Protein AF-A0A7S4MF85-F1 (afdb_monomer_lite)

Sequence (137 aa):
EDVMWQSEITSESRCLGIHCTALPKLNLQFLSFYDYLSRNFELYQLEITHEIRNDIEDVVKRLTPRLSDDRSRTLFLGWARMSSPIDKFQMNQVLKPNLGESVPSLVTASIAIRMASMKPEIKKEWEQIKENDIMFL

Structure (mmCIF, N/CA/C/O backbone):
data_AF-A0A7S4MF85-F1
#
_entry.id   AF-A0A7S4MF85-F1
#
loop_
_atom_site.group_PDB
_atom_site.id
_atom_site.type_symbol
_atom_site.label_atom_id
_atom_site.label_alt_id
_atom_site.label_comp_id
_atom_site.label_asym_id
_atom_site.label_entity_id
_atom_site.label_seq_id
_atom_site.pdbx_PDB_ins_code
_atom_site.Cartn_x
_atom_site.Cartn_y
_atom_site.Cartn_z
_atom_site.occupancy
_atom_site.B_iso_or_equiv
_atom_site.auth_seq_id
_atom_site.auth_comp_id
_atom_site.auth_asym_id
_atom_site.auth_atom_id
_atom_site.pdbx_PDB_model_num
ATOM 1 N N . GLU A 1 1 ? 1.616 -9.981 -2.318 1.00 64.25 1 GLU A N 1
ATOM 2 C CA . GLU A 1 1 ? 2.185 -10.507 -1.061 1.00 64.25 1 GLU A CA 1
ATOM 3 C C . GLU A 1 1 ? 3.557 -11.130 -1.300 1.00 64.25 1 GLU A C 1
ATOM 5 O O . GLU A 1 1 ? 4.509 -10.695 -0.672 1.00 64.25 1 GLU A O 1
ATOM 10 N N . ASP A 1 2 ? 3.684 -12.043 -2.265 1.00 73.81 2 ASP A N 1
ATOM 11 C CA . ASP A 1 2 ? 4.913 -12.810 -2.537 1.00 73.81 2 ASP A CA 1
ATOM 12 C C . ASP A 1 2 ? 6.208 -11.986 -2.588 1.00 73.81 2 ASP A C 1
ATOM 14 O O . ASP A 1 2 ? 7.194 -12.373 -1.977 1.00 73.81 2 ASP A O 1
ATOM 18 N N . VAL A 1 3 ? 6.205 -10.821 -3.243 1.00 72.50 3 VAL A N 1
ATOM 19 C CA . VAL A 1 3 ? 7.395 -9.949 -3.328 1.00 72.50 3 VAL A CA 1
ATOM 20 C C . VAL A 1 3 ? 7.756 -9.320 -1.975 1.00 72.50 3 VAL A C 1
ATOM 22 O O . VAL A 1 3 ? 8.931 -9.207 -1.646 1.00 72.50 3 VAL A O 1
ATOM 25 N N . MET A 1 4 ? 6.763 -8.951 -1.157 1.00 74.06 4 MET A N 1
ATOM 26 C CA . MET A 1 4 ? 6.995 -8.320 0.153 1.00 74.06 4 MET A CA 1
ATOM 27 C C . MET A 1 4 ? 7.620 -9.283 1.166 1.00 74.06 4 MET A C 1
ATOM 29 O O . MET A 1 4 ? 8.376 -8.850 2.034 1.00 74.06 4 MET A O 1
ATOM 33 N N . TRP A 1 5 ? 7.303 -10.579 1.081 1.00 75.50 5 TRP A N 1
ATOM 34 C CA . TRP A 1 5 ? 7.693 -11.575 2.089 1.00 75.50 5 TRP A CA 1
ATOM 35 C C . TRP A 1 5 ? 8.846 -12.490 1.667 1.00 75.50 5 TRP A C 1
ATOM 37 O O . TRP A 1 5 ? 9.209 -13.402 2.410 1.00 75.50 5 TRP A O 1
ATOM 47 N N . GLN A 1 6 ? 9.476 -12.230 0.520 1.00 72.31 6 GLN A N 1
ATOM 48 C CA . GLN A 1 6 ? 10.653 -12.973 0.074 1.00 72.31 6 GLN A CA 1
ATOM 49 C C . GLN A 1 6 ? 11.849 -12.754 1.015 1.00 72.31 6 GLN A C 1
ATOM 51 O O . GLN A 1 6 ? 12.391 -11.655 1.152 1.00 72.31 6 GLN A O 1
ATOM 56 N N . SER A 1 7 ? 12.297 -13.836 1.654 1.00 60.25 7 SER A N 1
ATOM 57 C CA . SER A 1 7 ? 13.391 -13.847 2.636 1.00 60.25 7 SER A CA 1
ATOM 58 C C . SER A 1 7 ? 14.750 -13.426 2.072 1.00 60.25 7 SER A C 1
ATOM 60 O O . SER A 1 7 ? 15.592 -12.942 2.819 1.00 60.25 7 SER A O 1
ATOM 62 N N . GLU A 1 8 ? 14.970 -13.605 0.769 1.00 60.44 8 GLU A N 1
ATOM 63 C CA . GLU A 1 8 ? 16.247 -13.315 0.096 1.00 60.44 8 GLU A CA 1
ATOM 64 C C . GLU A 1 8 ? 16.533 -11.813 -0.013 1.00 60.44 8 GLU A C 1
ATOM 66 O O . GLU A 1 8 ? 17.691 -11.398 -0.030 1.00 60.44 8 GLU A O 1
ATOM 71 N N . ILE A 1 9 ? 15.473 -11.003 -0.057 1.00 60.19 9 ILE A N 1
ATOM 72 C CA . ILE A 1 9 ? 15.545 -9.544 -0.168 1.00 60.19 9 ILE A CA 1
ATOM 73 C C . ILE A 1 9 ? 15.321 -8.881 1.201 1.00 60.19 9 ILE A C 1
ATOM 75 O O . ILE A 1 9 ? 15.809 -7.783 1.459 1.00 60.19 9 ILE A O 1
ATOM 79 N N . THR A 1 10 ? 14.630 -9.578 2.110 1.00 56.56 10 THR A N 1
ATOM 80 C CA . THR A 1 10 ? 14.180 -9.048 3.407 1.00 56.56 10 THR A CA 1
ATOM 81 C C . THR A 1 10 ? 15.092 -9.427 4.579 1.00 56.56 10 THR A C 1
ATOM 83 O O . THR A 1 10 ? 14.628 -9.517 5.712 1.00 56.56 10 THR A O 1
ATOM 86 N N . SER A 1 11 ? 16.377 -9.716 4.364 1.00 55.50 11 SER A N 1
ATOM 87 C CA . SER A 1 11 ? 17.277 -10.035 5.479 1.00 55.50 11 SER A CA 1
ATOM 88 C C . SER A 1 11 ? 17.441 -8.825 6.421 1.00 55.50 11 SER A C 1
ATOM 90 O O . SER A 1 11 ? 18.323 -7.995 6.224 1.00 55.50 11 SER A O 1
ATOM 92 N N . GLU A 1 12 ? 16.592 -8.742 7.456 1.00 55.28 12 GLU A N 1
ATOM 93 C CA . GLU A 1 12 ? 16.584 -7.726 8.532 1.00 55.28 12 GLU A CA 1
ATOM 94 C C . GLU A 1 12 ? 17.894 -7.702 9.329 1.00 55.28 12 GLU A C 1
ATOM 96 O O . GLU A 1 12 ? 18.294 -6.710 9.941 1.00 55.28 12 GLU A O 1
ATOM 101 N N . SER A 1 13 ? 18.595 -8.826 9.341 1.00 48.44 13 SER A N 1
ATOM 102 C CA . SER A 1 13 ? 19.870 -8.981 10.008 1.00 48.44 13 SER A CA 1
ATOM 103 C C . SER A 1 13 ? 20.972 -8.439 9.116 1.00 48.44 13 SER A C 1
ATOM 105 O O . SER A 1 13 ? 21.292 -9.086 8.120 1.00 48.44 13 SER A O 1
ATOM 107 N N . ARG A 1 14 ? 21.553 -7.289 9.511 1.00 52.31 14 ARG A N 1
ATOM 108 C CA . ARG A 1 14 ? 22.882 -6.778 9.112 1.00 52.31 14 ARG A CA 1
ATOM 109 C C . ARG A 1 14 ? 23.619 -7.812 8.269 1.00 52.31 14 ARG A C 1
ATOM 111 O O . ARG A 1 14 ? 24.245 -8.711 8.834 1.00 52.31 14 ARG A O 1
ATOM 118 N N . CYS A 1 15 ? 23.489 -7.726 6.944 1.00 54.81 15 CYS A N 1
ATOM 119 C CA . CYS A 1 15 ? 24.189 -8.633 6.050 1.00 54.81 15 CYS A CA 1
ATOM 120 C C . CYS A 1 15 ? 25.669 -8.557 6.422 1.00 54.81 15 CYS A C 1
ATOM 122 O O . CYS A 1 15 ? 26.324 -7.551 6.163 1.00 54.81 15 CYS A O 1
ATOM 124 N N . LEU A 1 16 ? 26.206 -9.613 7.035 1.00 59.97 16 LEU A N 1
ATOM 125 C CA . LEU A 1 16 ? 27.604 -9.689 7.474 1.00 59.97 16 LEU A CA 1
ATOM 126 C C . LEU A 1 16 ? 28.591 -9.676 6.284 1.00 59.97 16 LEU A C 1
ATOM 128 O O . LEU A 1 16 ? 29.781 -9.897 6.465 1.00 59.97 16 LEU A O 1
ATOM 132 N N . GLY A 1 17 ? 28.100 -9.461 5.056 1.00 62.88 17 GLY A N 1
ATOM 133 C CA . GLY A 1 17 ? 28.858 -9.525 3.807 1.00 62.88 17 GLY A CA 1
ATOM 134 C C . GLY A 1 17 ? 29.239 -10.947 3.385 1.00 62.88 17 GLY A C 1
ATOM 135 O O . GLY A 1 17 ? 29.930 -11.111 2.387 1.00 62.88 17 GLY A O 1
ATOM 136 N N . ILE A 1 18 ? 28.803 -11.969 4.132 1.00 65.94 18 ILE A N 1
ATOM 137 C CA . ILE A 1 18 ? 29.226 -13.370 3.958 1.00 65.94 18 ILE A CA 1
ATOM 138 C C . ILE A 1 18 ? 28.433 -14.073 2.840 1.00 65.94 18 ILE A C 1
ATOM 140 O O . ILE A 1 18 ? 28.919 -15.029 2.240 1.00 65.94 18 ILE A O 1
ATOM 144 N N . HIS A 1 19 ? 27.231 -13.585 2.519 1.00 64.44 19 HIS A N 1
ATOM 145 C CA . HIS A 1 19 ? 26.348 -14.177 1.514 1.00 64.44 19 HIS A CA 1
ATOM 146 C C . HIS A 1 19 ? 26.020 -13.172 0.407 1.00 64.44 19 HIS A C 1
ATOM 148 O O . HIS A 1 19 ? 25.850 -11.980 0.668 1.00 64.44 19 HIS A O 1
ATOM 154 N N . CYS A 1 20 ? 25.956 -13.653 -0.837 1.00 69.12 20 CYS A N 1
ATOM 155 C CA . CYS A 1 20 ? 25.540 -12.840 -1.974 1.00 69.12 20 CYS A CA 1
ATOM 156 C C . CYS A 1 20 ? 24.033 -12.588 -1.910 1.00 69.12 20 CYS A C 1
ATOM 158 O O . CYS A 1 20 ? 23.257 -13.523 -1.737 1.00 69.12 20 CYS A O 1
ATOM 160 N N . THR A 1 21 ? 23.637 -11.332 -2.083 1.00 71.00 21 THR A N 1
ATOM 161 C CA . THR A 1 21 ? 22.240 -10.925 -2.222 1.00 71.00 21 THR A CA 1
ATOM 162 C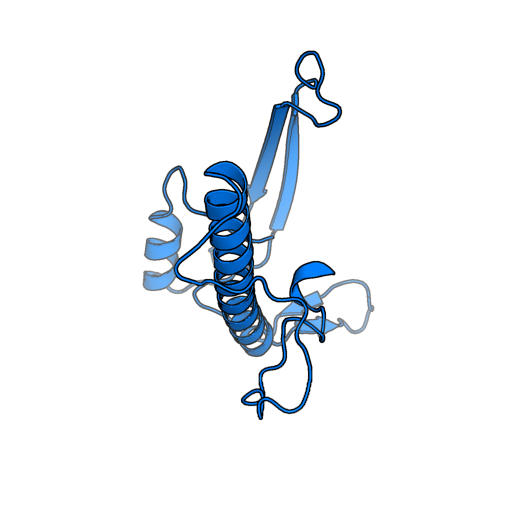 C . THR A 1 21 ? 21.909 -10.727 -3.698 1.00 71.00 21 THR A C 1
ATOM 164 O O . THR A 1 21 ? 22.770 -10.323 -4.485 1.00 71.00 21 THR A O 1
ATOM 167 N N . ALA A 1 22 ? 20.656 -10.979 -4.077 1.00 75.75 22 ALA A N 1
ATOM 168 C CA . ALA A 1 22 ? 20.139 -10.724 -5.424 1.00 75.75 22 ALA A CA 1
ATOM 169 C C . ALA A 1 22 ? 19.871 -9.223 -5.676 1.00 75.75 22 ALA A C 1
ATOM 171 O O . ALA A 1 22 ? 18.954 -8.866 -6.402 1.00 75.75 22 ALA A O 1
ATOM 172 N N . LEU A 1 23 ? 20.655 -8.336 -5.052 1.00 81.50 23 LEU A N 1
ATOM 173 C CA . LEU A 1 23 ? 20.485 -6.890 -5.151 1.00 81.50 23 LEU A CA 1
ATOM 174 C C . LEU A 1 23 ? 21.390 -6.309 -6.245 1.00 81.50 23 LEU A C 1
ATOM 176 O O . LEU A 1 23 ? 22.595 -6.608 -6.274 1.00 81.50 23 LEU A O 1
ATOM 180 N N . PRO A 1 24 ? 20.859 -5.426 -7.106 1.00 83.75 24 PRO A N 1
ATOM 181 C CA . PRO A 1 24 ? 21.676 -4.672 -8.040 1.00 83.75 24 PRO A CA 1
ATOM 182 C C . PRO A 1 24 ? 22.750 -3.856 -7.320 1.00 83.75 24 PRO A C 1
ATOM 184 O O . PRO A 1 24 ? 22.501 -3.205 -6.308 1.00 83.75 24 PRO A O 1
ATOM 187 N N . LYS A 1 25 ? 23.969 -3.856 -7.865 1.00 84.62 25 LYS A N 1
ATOM 188 C CA . LYS A 1 25 ? 25.082 -3.067 -7.322 1.00 84.62 25 LYS A CA 1
ATOM 189 C C . LYS A 1 25 ? 25.211 -1.752 -8.077 1.00 84.62 25 LYS A C 1
ATOM 191 O O . LYS A 1 25 ? 25.313 -1.749 -9.310 1.00 84.62 25 LYS A O 1
ATOM 196 N N . LEU A 1 26 ? 25.261 -0.656 -7.326 1.00 86.94 26 LEU A N 1
ATOM 197 C CA . LEU A 1 26 ? 25.589 0.667 -7.844 1.00 86.94 26 LEU A CA 1
ATOM 198 C C . LEU A 1 26 ? 27.108 0.863 -7.802 1.00 86.94 26 LEU A C 1
ATOM 200 O O . LEU A 1 26 ? 27.744 0.673 -6.767 1.00 86.94 26 LEU A O 1
ATOM 204 N N . ASN A 1 27 ? 27.691 1.213 -8.945 1.00 84.75 27 ASN A N 1
ATOM 205 C CA . ASN A 1 27 ? 29.108 1.541 -9.090 1.00 84.75 27 ASN A CA 1
ATOM 206 C C . ASN A 1 27 ? 29.236 2.789 -9.981 1.00 84.75 27 ASN A C 1
ATOM 208 O O . ASN A 1 27 ? 28.236 3.337 -10.431 1.00 84.75 27 ASN A O 1
ATOM 212 N N . LEU A 1 28 ? 30.455 3.245 -10.259 1.00 88.56 28 LEU A N 1
ATOM 213 C CA . LEU A 1 28 ? 30.707 4.413 -11.107 1.00 88.56 28 LEU A CA 1
ATOM 214 C C . LEU A 1 28 ? 30.404 4.168 -12.595 1.00 88.56 28 LEU A C 1
ATOM 216 O O . LEU A 1 28 ? 30.264 5.123 -13.353 1.00 88.56 28 LEU A O 1
ATOM 220 N N . GLN A 1 29 ? 30.335 2.905 -13.026 1.00 91.31 29 GLN A N 1
ATOM 221 C CA . GLN A 1 29 ? 30.158 2.521 -14.428 1.00 91.31 29 GLN A CA 1
ATOM 222 C C . GLN A 1 29 ? 28.898 1.669 -14.612 1.00 91.31 29 GLN A C 1
ATOM 224 O O . GLN A 1 29 ? 28.654 0.736 -13.845 1.00 91.31 29 GLN A O 1
ATOM 229 N N . PHE A 1 30 ? 28.145 1.973 -15.669 1.00 92.50 30 PHE A N 1
ATOM 230 C CA . PHE A 1 30 ? 26.927 1.274 -16.093 1.00 92.50 30 PHE A CA 1
ATOM 231 C C . PHE A 1 30 ? 27.025 0.938 -17.585 1.00 92.50 30 PHE A C 1
ATOM 233 O O . PHE A 1 30 ? 27.700 1.654 -18.327 1.00 92.50 30 PHE A O 1
ATOM 240 N N . LEU A 1 31 ? 26.365 -0.136 -18.035 1.00 92.19 31 LEU A N 1
ATOM 241 C CA . LEU A 1 31 ? 26.458 -0.580 -19.436 1.00 92.19 31 LEU A CA 1
ATOM 242 C C . LEU A 1 31 ? 25.738 0.378 -20.398 1.00 92.19 31 LEU A C 1
ATOM 244 O O . LEU A 1 31 ? 26.149 0.549 -21.542 1.00 92.19 31 LEU A O 1
ATOM 248 N N . SER A 1 32 ? 24.638 0.979 -19.947 1.00 94.00 32 SER A N 1
ATOM 249 C CA . SER A 1 32 ? 23.855 1.965 -20.691 1.00 94.00 32 SER A CA 1
ATOM 250 C C . SER A 1 32 ? 23.044 2.834 -19.727 1.00 94.00 32 SER A C 1
ATOM 252 O O . SER A 1 32 ? 22.926 2.521 -18.541 1.00 94.00 32 SER A O 1
ATOM 254 N N . PHE A 1 33 ? 22.428 3.901 -20.240 1.00 94.00 33 PHE A N 1
ATOM 255 C CA . PHE A 1 33 ? 21.483 4.709 -19.461 1.00 94.00 33 PHE A CA 1
ATOM 256 C C . PHE A 1 33 ? 20.290 3.882 -18.946 1.00 94.00 33 PHE A C 1
ATOM 258 O O . PHE A 1 33 ? 19.827 4.089 -17.828 1.00 94.00 33 PHE A O 1
ATOM 265 N N . TYR A 1 34 ? 19.835 2.901 -19.730 1.00 95.00 34 TYR A N 1
ATOM 266 C CA . TYR A 1 34 ? 18.762 1.994 -19.325 1.00 95.00 34 TYR A CA 1
ATOM 267 C C . TYR A 1 34 ? 19.175 1.103 -18.146 1.00 95.00 34 TYR A C 1
ATOM 269 O O . TYR A 1 34 ? 18.425 0.979 -17.185 1.00 95.00 34 TYR A O 1
ATOM 277 N N . ASP A 1 35 ? 20.388 0.541 -18.184 1.00 93.62 35 ASP A N 1
ATOM 278 C CA . ASP A 1 35 ? 20.939 -0.268 -17.084 1.00 93.62 35 ASP A CA 1
ATOM 279 C C . ASP A 1 35 ? 21.047 0.557 -15.793 1.00 93.62 35 ASP A C 1
ATOM 281 O O . ASP A 1 35 ? 20.653 0.097 -14.725 1.00 93.62 35 ASP A O 1
ATOM 285 N N . TYR A 1 36 ? 21.482 1.817 -15.894 1.00 93.38 36 TYR A N 1
ATOM 286 C CA . TYR A 1 36 ? 21.476 2.733 -14.755 1.00 93.38 36 TYR A CA 1
ATOM 287 C C . TYR A 1 36 ? 20.069 2.918 -14.169 1.00 93.38 36 TYR A C 1
ATOM 289 O O . TYR A 1 36 ? 19.869 2.700 -12.973 1.00 93.38 36 TYR A O 1
ATOM 297 N N . LEU A 1 37 ? 19.086 3.294 -14.993 1.00 94.38 37 LEU A N 1
ATOM 298 C CA . LEU A 1 37 ? 17.725 3.545 -14.514 1.00 94.38 37 LEU A CA 1
ATOM 299 C C . LEU A 1 37 ? 17.065 2.291 -13.945 1.00 94.38 37 LEU A C 1
ATOM 301 O O . LEU A 1 37 ? 16.453 2.371 -12.885 1.00 94.38 37 LEU A O 1
ATOM 305 N N . SER A 1 38 ? 17.221 1.141 -14.603 1.00 93.12 38 SER A N 1
ATOM 306 C CA . SER A 1 38 ? 16.620 -0.116 -14.155 1.00 93.12 38 SER A CA 1
ATOM 307 C C . SER A 1 38 ? 17.129 -0.520 -12.773 1.00 93.12 38 SER A C 1
ATOM 309 O O . SER A 1 38 ? 16.327 -0.872 -11.914 1.00 93.12 38 SER A O 1
ATOM 311 N N . ARG A 1 39 ? 18.442 -0.413 -12.520 1.00 92.06 39 ARG A N 1
ATOM 312 C CA . ARG A 1 39 ? 19.016 -0.755 -11.207 1.00 92.06 39 ARG A CA 1
ATOM 313 C C . ARG A 1 39 ? 18.571 0.197 -10.104 1.00 92.06 39 ARG A C 1
ATOM 315 O O . ARG A 1 39 ? 18.277 -0.253 -9.003 1.00 92.06 39 ARG A O 1
ATOM 322 N N . ASN A 1 40 ? 18.537 1.503 -10.381 1.00 92.25 40 ASN A N 1
ATOM 323 C CA . ASN A 1 40 ? 18.063 2.483 -9.399 1.00 92.25 40 ASN A CA 1
ATOM 324 C C . ASN A 1 40 ? 16.576 2.287 -9.100 1.00 92.25 40 ASN A C 1
ATOM 326 O O . ASN A 1 40 ? 16.171 2.354 -7.946 1.00 92.25 40 ASN A O 1
ATOM 330 N N . PHE A 1 41 ? 15.776 2.010 -10.129 1.00 93.31 41 PHE A N 1
ATOM 331 C CA . PHE A 1 41 ? 14.355 1.739 -9.980 1.00 93.31 41 PHE A CA 1
ATOM 332 C C . PHE A 1 41 ? 14.098 0.486 -9.142 1.00 93.31 41 PHE A C 1
ATOM 334 O O . PHE A 1 41 ? 13.293 0.534 -8.220 1.00 93.31 41 PHE A O 1
ATOM 341 N N . GLU A 1 42 ? 14.807 -0.608 -9.418 1.00 90.00 42 GLU A N 1
ATOM 342 C CA . GLU A 1 42 ? 14.682 -1.850 -8.655 1.00 90.00 42 GLU A CA 1
ATOM 343 C C . GLU A 1 42 ? 15.077 -1.652 -7.187 1.00 90.00 42 GLU A C 1
ATOM 345 O O . GLU A 1 42 ? 14.314 -2.009 -6.296 1.00 90.00 42 GLU A O 1
ATOM 350 N N . LEU A 1 43 ? 16.213 -1.002 -6.914 1.00 89.44 43 LEU A N 1
ATOM 351 C CA . LEU A 1 43 ? 16.625 -0.713 -5.537 1.00 89.44 43 LEU A CA 1
ATOM 352 C C . LEU A 1 43 ? 15.613 0.169 -4.798 1.00 89.44 43 LEU A C 1
ATOM 354 O O . LEU A 1 43 ? 15.285 -0.121 -3.650 1.00 89.44 43 LEU A O 1
ATOM 358 N N . TYR A 1 44 ? 15.083 1.198 -5.462 1.00 91.44 44 TYR A N 1
ATOM 359 C CA . TYR A 1 44 ? 14.074 2.078 -4.878 1.00 91.44 44 TYR A CA 1
ATOM 360 C C . TYR A 1 44 ? 12.760 1.340 -4.599 1.00 91.44 44 TYR A C 1
ATOM 362 O O . TYR A 1 44 ? 12.155 1.517 -3.544 1.00 91.44 44 TYR A O 1
ATOM 370 N N . GLN A 1 45 ? 12.335 0.453 -5.506 1.00 89.31 45 GLN A N 1
ATOM 371 C CA . GLN A 1 45 ? 11.178 -0.406 -5.262 1.00 89.31 45 GLN A CA 1
ATOM 372 C C . GLN A 1 45 ? 11.380 -1.302 -4.043 1.00 89.31 45 GLN A C 1
ATOM 374 O O . GLN A 1 45 ? 10.454 -1.452 -3.249 1.00 89.31 45 GLN A O 1
ATOM 379 N N . LEU A 1 46 ? 12.564 -1.894 -3.881 1.00 86.69 46 LEU A N 1
ATOM 380 C CA . LEU A 1 46 ? 12.853 -2.774 -2.751 1.00 86.69 46 LEU A CA 1
ATOM 381 C C . LEU A 1 46 ? 12.898 -2.017 -1.422 1.00 86.69 46 LEU A C 1
ATOM 383 O O . LEU A 1 46 ? 12.355 -2.503 -0.431 1.00 86.69 46 LEU A O 1
ATOM 387 N N . GLU A 1 47 ? 13.478 -0.817 -1.410 1.00 87.12 47 GLU A N 1
ATOM 388 C CA . GLU A 1 47 ? 13.491 0.065 -0.241 1.00 87.12 47 GLU A CA 1
ATOM 389 C C . GLU A 1 47 ? 12.070 0.447 0.190 1.00 87.12 47 GLU A C 1
ATOM 391 O O . GLU A 1 47 ? 11.689 0.202 1.335 1.00 87.12 47 GLU A O 1
ATOM 396 N N . ILE A 1 48 ? 11.250 0.942 -0.742 1.00 89.75 48 ILE A N 1
ATOM 397 C CA . ILE A 1 48 ? 9.851 1.285 -0.457 1.00 89.75 48 ILE A CA 1
ATOM 398 C C . ILE A 1 48 ? 9.063 0.053 -0.005 1.00 89.75 48 ILE A C 1
ATOM 400 O O . ILE A 1 48 ? 8.268 0.125 0.928 1.00 89.75 48 ILE A O 1
ATOM 404 N N . THR A 1 49 ? 9.274 -1.100 -0.644 1.00 89.06 49 THR A N 1
ATOM 405 C CA . THR A 1 49 ? 8.591 -2.346 -0.266 1.00 89.06 49 THR A CA 1
ATOM 406 C C . THR A 1 49 ? 8.924 -2.738 1.173 1.00 89.06 49 THR A C 1
ATOM 408 O O . THR A 1 49 ? 8.039 -3.189 1.902 1.00 89.06 49 THR A O 1
ATOM 411 N N . HIS A 1 50 ? 10.174 -2.541 1.602 1.00 86.00 50 HIS A N 1
ATOM 412 C CA . HIS A 1 50 ? 10.588 -2.787 2.979 1.00 86.00 50 HIS A CA 1
ATOM 413 C C . HIS A 1 50 ? 9.923 -1.813 3.965 1.00 86.00 50 HIS A C 1
ATOM 415 O O . HIS A 1 50 ? 9.437 -2.246 5.009 1.00 86.00 50 HIS A O 1
ATOM 421 N N . GLU A 1 51 ? 9.842 -0.525 3.626 1.00 88.88 51 GLU A N 1
ATOM 422 C CA . GLU A 1 51 ? 9.146 0.483 4.436 1.00 88.88 51 GLU A CA 1
ATOM 423 C C . GLU A 1 51 ? 7.652 0.154 4.589 1.00 88.88 51 GLU A C 1
ATOM 425 O O . GLU A 1 51 ? 7.163 -0.001 5.709 1.00 88.88 51 GLU A O 1
ATOM 430 N N . ILE A 1 52 ? 6.955 -0.088 3.471 1.00 90.88 52 ILE A N 1
ATOM 431 C CA . ILE A 1 52 ? 5.533 -0.468 3.455 1.00 90.88 52 ILE A CA 1
ATOM 432 C C . ILE A 1 52 ? 5.295 -1.721 4.297 1.00 90.88 52 ILE A C 1
ATOM 434 O O . ILE A 1 52 ? 4.320 -1.799 5.043 1.00 90.88 52 ILE A O 1
ATOM 438 N N . ARG A 1 53 ? 6.170 -2.725 4.187 1.00 89.56 53 ARG A N 1
ATOM 439 C CA . ARG A 1 53 ? 6.047 -3.952 4.973 1.00 89.56 53 ARG A CA 1
ATOM 440 C C . ARG A 1 53 ? 6.105 -3.665 6.470 1.00 89.56 53 ARG A C 1
ATOM 442 O O . ARG A 1 53 ? 5.260 -4.176 7.202 1.00 89.56 53 ARG A O 1
ATOM 449 N N . ASN A 1 54 ? 7.077 -2.874 6.921 1.00 89.44 54 ASN A N 1
ATOM 450 C CA . ASN A 1 54 ? 7.226 -2.534 8.336 1.00 89.44 54 ASN A CA 1
ATOM 451 C C . ASN A 1 54 ? 5.983 -1.805 8.868 1.00 89.44 54 ASN A C 1
ATOM 453 O O . ASN A 1 54 ? 5.497 -2.125 9.957 1.00 89.44 54 ASN A O 1
ATOM 457 N N . ASP A 1 55 ? 5.424 -0.895 8.070 1.00 91.44 55 ASP A N 1
ATOM 458 C CA . ASP A 1 55 ? 4.190 -0.183 8.400 1.00 91.44 55 ASP A CA 1
ATOM 459 C C . ASP A 1 55 ? 2.985 -1.129 8.487 1.00 91.44 55 ASP A C 1
ATOM 461 O O . ASP A 1 55 ? 2.224 -1.089 9.460 1.00 91.44 55 ASP A O 1
ATOM 465 N N . ILE A 1 56 ? 2.827 -2.033 7.514 1.00 91.19 56 ILE A N 1
ATOM 466 C CA . ILE A 1 56 ? 1.764 -3.048 7.525 1.00 91.19 56 ILE A CA 1
ATOM 467 C C . ILE A 1 56 ? 1.915 -3.957 8.749 1.00 91.19 56 ILE A C 1
ATOM 469 O O . ILE A 1 56 ? 0.927 -4.238 9.431 1.00 91.19 56 ILE A O 1
ATOM 473 N N . GLU A 1 57 ? 3.131 -4.397 9.071 1.00 90.69 57 GLU A N 1
ATOM 474 C CA . GLU A 1 57 ? 3.394 -5.229 10.241 1.00 90.69 57 GLU A CA 1
ATOM 475 C C . GLU A 1 57 ? 2.996 -4.540 11.548 1.00 90.69 57 GLU A C 1
ATOM 477 O O . GLU A 1 57 ? 2.328 -5.158 12.380 1.00 90.69 57 GLU A O 1
ATOM 482 N N . ASP A 1 58 ? 3.383 -3.278 11.748 1.00 92.44 58 ASP A N 1
ATOM 483 C CA . ASP A 1 58 ? 3.016 -2.515 12.947 1.00 92.44 58 ASP A CA 1
ATOM 484 C C . ASP A 1 58 ? 1.493 -2.337 13.042 1.00 92.44 58 ASP A C 1
ATOM 486 O O . ASP A 1 58 ? 0.893 -2.572 14.096 1.00 92.44 58 ASP A O 1
ATOM 490 N N . VAL A 1 59 ? 0.835 -2.007 11.929 1.00 92.75 59 VAL A N 1
ATOM 491 C CA . VAL A 1 59 ? -0.623 -1.851 11.867 1.00 92.75 59 VAL A CA 1
ATOM 492 C C . VAL A 1 59 ? -1.346 -3.160 12.192 1.00 92.75 59 VAL A C 1
ATOM 494 O O . VAL A 1 59 ? -2.241 -3.173 13.043 1.00 92.75 59 VAL A O 1
ATOM 497 N N . VAL A 1 60 ? -0.958 -4.276 11.571 1.00 91.06 60 VAL A N 1
ATOM 498 C CA . VAL A 1 60 ? -1.583 -5.589 11.797 1.00 91.06 60 VAL A CA 1
ATOM 499 C C . VAL A 1 60 ? -1.362 -6.054 13.239 1.00 91.06 60 VAL A C 1
ATOM 501 O O . VAL A 1 60 ? -2.302 -6.546 13.875 1.00 91.06 60 VAL A O 1
ATOM 504 N N . LYS A 1 61 ? -0.165 -5.827 13.803 1.00 91.50 61 LYS A N 1
ATOM 505 C CA . LYS A 1 61 ? 0.138 -6.104 15.218 1.00 91.50 61 LYS A CA 1
ATOM 506 C C . LYS A 1 61 ? -0.787 -5.315 16.153 1.00 91.50 61 LYS A C 1
ATOM 508 O O . LYS A 1 61 ? -1.299 -5.892 17.111 1.00 91.50 61 LYS A O 1
ATOM 513 N N . ARG A 1 62 ? -1.065 -4.037 15.865 1.00 91.88 62 ARG A N 1
ATOM 514 C CA . ARG A 1 62 ? -1.977 -3.190 16.666 1.00 91.88 62 ARG A CA 1
ATOM 515 C C . ARG A 1 62 ? -3.447 -3.578 16.542 1.00 91.88 62 ARG A C 1
ATOM 517 O O . ARG A 1 62 ? -4.179 -3.472 17.521 1.00 91.88 62 ARG A O 1
ATOM 524 N N . LEU A 1 63 ? -3.891 -4.014 15.364 1.00 89.88 63 LEU A N 1
ATOM 525 C CA . LEU A 1 63 ? -5.282 -4.417 15.135 1.00 89.88 63 LEU A CA 1
ATOM 526 C C . LEU A 1 63 ? -5.642 -5.723 15.851 1.00 89.88 63 LEU A C 1
ATOM 528 O O . LEU A 1 63 ? -6.807 -5.930 16.198 1.00 89.88 63 LEU A O 1
ATOM 532 N N . THR A 1 64 ? -4.659 -6.586 16.123 1.00 90.94 64 THR A N 1
ATOM 533 C CA . THR A 1 64 ? -4.842 -7.881 16.801 1.00 90.94 64 THR A CA 1
ATOM 534 C C . THR A 1 64 ? -6.001 -8.699 16.202 1.00 90.94 64 THR A C 1
ATOM 536 O O . THR A 1 64 ? -6.996 -8.963 16.886 1.00 90.94 64 THR A O 1
ATOM 539 N N . PRO A 1 65 ? -5.925 -9.073 14.909 1.00 90.25 65 PRO A N 1
ATOM 540 C CA . PRO A 1 65 ? -6.985 -9.836 14.264 1.00 90.25 65 PRO A CA 1
ATOM 541 C C . PRO A 1 65 ? -7.161 -11.196 14.948 1.00 90.25 65 PRO A C 1
ATOM 543 O O . PRO A 1 65 ? -6.205 -11.941 15.173 1.00 90.25 65 PRO A O 1
ATOM 546 N N . ARG A 1 66 ? -8.405 -11.531 15.281 1.00 88.44 66 ARG A N 1
ATOM 547 C CA . ARG A 1 66 ? -8.810 -12.825 15.827 1.00 88.44 66 ARG A CA 1
ATOM 548 C C . ARG A 1 66 ? -9.850 -13.461 14.926 1.00 88.44 66 ARG A C 1
ATOM 550 O O . ARG A 1 66 ? -10.688 -12.786 14.334 1.00 88.44 66 ARG A O 1
ATOM 557 N N . LEU A 1 67 ? -9.810 -14.783 14.851 1.00 89.19 67 LEU A N 1
ATOM 558 C CA . LEU A 1 67 ? -10.871 -15.545 14.217 1.00 89.19 67 LEU A CA 1
ATOM 559 C C . LEU A 1 67 ? -12.080 -15.578 15.159 1.00 89.19 67 LEU A C 1
ATOM 561 O O . LEU A 1 67 ? -11.921 -15.866 16.345 1.00 89.19 67 LEU A O 1
ATOM 565 N N . SER A 1 68 ? -13.267 -15.263 14.640 1.00 87.19 68 SER A N 1
ATOM 566 C CA . SER A 1 68 ? -14.520 -15.445 15.379 1.00 87.19 68 SER A CA 1
ATOM 567 C C . SER A 1 68 ? -14.756 -16.927 15.685 1.00 87.19 68 SER A C 1
ATOM 569 O O . SER A 1 68 ? -14.288 -17.791 14.942 1.00 87.19 68 SER A O 1
ATOM 571 N N . ASP A 1 69 ? -15.522 -17.220 16.734 1.00 80.94 69 ASP A N 1
ATOM 572 C CA . ASP A 1 69 ? -15.817 -18.593 17.178 1.00 80.94 69 ASP A CA 1
ATOM 573 C C . ASP A 1 69 ? -16.502 -19.421 16.068 1.00 80.94 69 ASP A C 1
ATOM 575 O O . ASP A 1 69 ? -16.108 -20.545 15.764 1.00 80.94 69 ASP A O 1
ATOM 579 N N . ASP A 1 70 ? -17.404 -18.781 15.315 1.00 80.50 70 ASP A N 1
ATOM 580 C CA . ASP A 1 70 ? -18.070 -19.346 14.129 1.00 80.50 70 ASP A CA 1
ATOM 581 C C . ASP A 1 70 ? -17.158 -19.511 12.896 1.00 80.50 70 ASP A C 1
ATOM 583 O O . ASP A 1 70 ? -17.626 -19.886 11.820 1.00 80.50 70 ASP A O 1
ATOM 587 N N . ARG A 1 71 ? -15.867 -19.159 12.993 1.00 75.88 71 ARG A N 1
ATOM 588 C CA . ARG A 1 71 ? -14.852 -19.175 11.914 1.00 75.88 71 ARG A CA 1
ATOM 589 C C . ARG A 1 71 ? -15.212 -18.421 10.628 1.00 75.88 71 ARG A C 1
ATOM 591 O O . ARG A 1 71 ? -14.495 -18.517 9.639 1.00 75.88 71 ARG A O 1
ATOM 598 N N . SER A 1 72 ? -16.298 -17.656 10.631 1.00 78.56 72 SER A N 1
ATOM 599 C CA . SER A 1 72 ? -16.839 -17.005 9.435 1.00 78.56 72 SER A CA 1
ATOM 600 C C . SER A 1 72 ? -16.363 -15.566 9.254 1.00 78.56 72 SER A C 1
ATOM 602 O O . SER A 1 72 ? -16.511 -15.004 8.170 1.00 78.56 72 SER A O 1
ATOM 604 N N . ARG A 1 73 ? -15.829 -14.939 10.312 1.00 82.38 73 ARG A N 1
ATOM 605 C CA . ARG A 1 73 ? -15.458 -13.519 10.319 1.00 82.38 73 ARG A CA 1
ATOM 606 C C . ARG A 1 73 ? -14.175 -13.272 11.099 1.00 82.38 73 ARG A C 1
ATOM 608 O O . ARG A 1 73 ? -13.901 -13.937 12.098 1.00 82.38 73 ARG A O 1
ATOM 615 N N . THR A 1 74 ? -13.423 -12.274 10.655 1.00 85.25 74 THR A N 1
ATOM 616 C CA . THR A 1 74 ? -12.283 -11.710 11.377 1.00 85.25 74 THR A CA 1
ATOM 617 C C . THR A 1 74 ? -12.773 -10.615 12.318 1.00 85.25 74 THR A C 1
ATOM 619 O O . THR A 1 74 ? -13.410 -9.653 11.889 1.00 85.25 74 THR A O 1
ATOM 622 N N . LEU A 1 75 ? -12.485 -10.766 13.606 1.00 85.75 75 LEU A N 1
ATOM 623 C CA . LEU A 1 75 ? -12.743 -9.766 14.632 1.00 85.75 75 LEU A CA 1
ATOM 624 C C . LEU A 1 75 ? -11.455 -8.991 14.894 1.00 85.75 75 LEU A C 1
ATOM 626 O O . LEU A 1 75 ? -10.416 -9.582 15.181 1.00 85.75 75 LEU A O 1
ATOM 630 N N . PHE A 1 76 ? -11.527 -7.668 14.823 1.00 87.62 76 PHE A N 1
ATOM 631 C CA . PHE A 1 76 ? -10.420 -6.794 15.197 1.00 87.62 76 PHE A CA 1
ATOM 632 C C . PHE A 1 76 ? -10.656 -6.316 16.629 1.00 87.62 76 PHE A C 1
ATOM 634 O O . PHE A 1 76 ? -11.636 -5.620 16.893 1.00 87.62 76 PHE A O 1
ATOM 641 N N . LEU A 1 77 ? -9.804 -6.745 17.563 1.00 85.62 77 LEU A N 1
ATOM 642 C CA . LEU A 1 77 ? -9.902 -6.354 18.978 1.00 85.62 77 LEU A CA 1
ATOM 643 C C . LEU A 1 77 ? -9.182 -5.033 19.269 1.00 85.62 77 LEU A C 1
ATOM 645 O O . LEU A 1 77 ? -9.467 -4.374 20.268 1.00 85.62 77 LEU A O 1
ATOM 649 N N . GLY A 1 78 ? -8.237 -4.668 18.409 1.00 86.69 78 GLY A N 1
ATOM 650 C CA . GLY A 1 78 ? -7.424 -3.473 18.526 1.00 86.69 78 GLY A CA 1
ATOM 651 C C . GLY A 1 78 ? -7.807 -2.409 17.508 1.00 86.69 78 GLY A C 1
ATOM 652 O O . GLY A 1 78 ? -8.724 -2.565 16.701 1.00 86.69 78 GLY A O 1
ATOM 653 N N . TRP A 1 79 ? -7.070 -1.306 17.547 1.00 86.69 79 TRP A N 1
ATOM 654 C CA . TRP A 1 79 ? -7.241 -0.188 16.631 1.00 86.69 79 TRP A CA 1
ATOM 655 C C . TRP A 1 79 ? -5.875 0.324 16.187 1.00 86.69 79 TRP A C 1
ATOM 657 O O . TRP A 1 79 ? -4.896 0.268 16.932 1.00 86.69 79 TRP A O 1
ATOM 667 N N . ALA A 1 80 ? -5.821 0.851 14.971 1.00 88.94 80 ALA A N 1
ATOM 668 C CA . ALA A 1 80 ? -4.660 1.540 14.438 1.00 88.94 80 ALA A CA 1
ATOM 669 C C . ALA A 1 80 ? -5.120 2.865 13.829 1.00 88.94 80 ALA A C 1
ATOM 671 O O . ALA A 1 80 ? -6.197 2.950 13.247 1.00 88.94 80 ALA A O 1
ATOM 672 N N . ARG A 1 81 ? -4.314 3.918 13.983 1.00 87.94 81 ARG A N 1
ATOM 673 C CA . ARG A 1 81 ? -4.629 5.256 13.459 1.00 87.94 81 ARG A CA 1
ATOM 674 C C . ARG A 1 81 ? -4.712 5.267 11.927 1.00 87.94 81 ARG A C 1
ATOM 676 O O . ARG A 1 81 ? -5.634 5.860 11.377 1.00 87.94 81 ARG A O 1
ATOM 683 N N . MET A 1 82 ? -3.791 4.552 11.280 1.00 87.00 82 MET A N 1
ATOM 684 C CA . MET A 1 82 ? -3.646 4.461 9.822 1.00 87.00 82 MET A CA 1
ATOM 685 C C . MET A 1 82 ? -4.369 3.248 9.216 1.00 87.00 82 MET A C 1
ATOM 687 O O . MET A 1 82 ? -4.071 2.854 8.096 1.00 87.00 82 MET A O 1
ATOM 691 N N . SER A 1 83 ? -5.309 2.621 9.935 1.00 89.44 83 SER A N 1
ATOM 692 C CA . SER A 1 83 ? -6.095 1.519 9.372 1.00 89.44 83 SER A CA 1
ATOM 693 C C . SER A 1 83 ? -7.548 1.536 9.812 1.00 89.44 83 SER A C 1
ATOM 695 O O . SER A 1 83 ? -7.899 2.011 10.893 1.00 89.44 83 SER A O 1
ATOM 697 N N . SER A 1 84 ? -8.403 0.998 8.951 1.00 89.06 84 SER A N 1
ATOM 698 C CA . SER A 1 84 ? -9.823 0.856 9.204 1.00 89.06 84 SER A CA 1
ATOM 699 C C . SER A 1 84 ? -10.370 -0.393 8.520 1.00 89.06 84 SER A C 1
ATOM 701 O O . SER A 1 84 ? -9.978 -0.676 7.387 1.00 89.06 84 SER A O 1
ATOM 703 N N . PRO A 1 85 ? -11.288 -1.136 9.163 1.00 88.44 85 PRO A N 1
ATOM 704 C CA . PRO A 1 85 ? -11.951 -2.254 8.513 1.00 88.44 85 PRO A CA 1
ATOM 705 C C . PRO A 1 85 ? -12.823 -1.775 7.346 1.00 88.44 85 PRO A C 1
ATOM 707 O O . PRO A 1 85 ? -13.586 -0.810 7.458 1.00 88.44 85 PRO A O 1
ATOM 710 N N . ILE A 1 86 ? -12.739 -2.501 6.235 1.00 90.19 86 ILE A N 1
ATOM 711 C CA . ILE A 1 86 ? -13.546 -2.260 5.039 1.00 90.19 86 ILE A CA 1
ATOM 712 C C . ILE A 1 86 ? -14.957 -2.821 5.268 1.00 90.19 86 ILE A C 1
ATOM 714 O O . ILE A 1 86 ? -15.114 -3.994 5.600 1.00 90.19 86 ILE A O 1
ATOM 718 N N . ASP A 1 87 ? -15.987 -1.990 5.084 1.00 89.25 87 ASP A N 1
ATOM 719 C CA . ASP A 1 87 ? -17.399 -2.394 5.210 1.00 89.25 87 ASP A CA 1
ATOM 720 C C . ASP A 1 87 ? -17.921 -2.947 3.877 1.00 89.25 87 ASP A C 1
ATOM 722 O O . ASP A 1 87 ? -18.598 -3.973 3.829 1.00 89.25 87 ASP A O 1
ATOM 726 N N . LYS A 1 88 ? -17.585 -2.278 2.766 1.00 92.44 88 LYS A N 1
ATOM 727 C CA . LYS A 1 88 ? -17.927 -2.733 1.411 1.00 92.44 88 LYS A CA 1
ATOM 728 C C . LYS A 1 88 ? -16.806 -2.421 0.435 1.00 92.44 88 LYS A C 1
ATOM 730 O O . LYS A 1 88 ? -16.246 -1.329 0.462 1.00 92.44 88 LYS A O 1
ATOM 735 N N . PHE A 1 89 ? -16.547 -3.360 -0.463 1.00 94.31 89 PHE A N 1
ATOM 736 C CA . PHE A 1 89 ? -15.646 -3.195 -1.595 1.00 94.31 89 PHE A CA 1
ATOM 737 C C . PHE A 1 89 ? -16.409 -3.520 -2.877 1.00 94.31 89 PHE A C 1
ATOM 739 O O . PHE A 1 89 ? -17.026 -4.583 -2.975 1.00 94.31 89 PHE A O 1
ATOM 746 N N . GLN A 1 90 ? -16.392 -2.607 -3.844 1.00 94.81 90 GLN A N 1
ATOM 747 C CA . GLN A 1 90 ? -17.046 -2.789 -5.134 1.00 94.81 90 GLN A CA 1
ATOM 748 C C . GLN A 1 90 ? -16.122 -2.336 -6.261 1.00 94.81 90 GLN A C 1
ATOM 750 O O . GLN A 1 90 ? -15.619 -1.218 -6.254 1.00 94.81 90 GLN A O 1
ATOM 755 N N . MET A 1 91 ? -15.920 -3.199 -7.254 1.00 93.44 91 MET A N 1
ATOM 756 C CA . MET A 1 91 ? -15.229 -2.832 -8.487 1.00 93.44 91 MET A CA 1
ATOM 757 C C . MET A 1 91 ? -16.219 -2.127 -9.419 1.00 93.44 91 MET A C 1
ATOM 759 O O . MET A 1 91 ? -17.294 -2.663 -9.692 1.00 93.44 91 MET A O 1
ATOM 763 N N . ASN A 1 92 ? -15.871 -0.930 -9.891 1.00 92.19 92 ASN A N 1
ATOM 764 C CA . ASN A 1 92 ? -16.780 -0.090 -10.671 1.00 92.19 92 ASN A CA 1
ATOM 765 C C . ASN A 1 92 ? -16.557 -0.260 -12.170 1.00 92.19 92 ASN A C 1
ATOM 767 O O . ASN A 1 92 ? -17.494 -0.557 -12.908 1.00 92.19 92 ASN A O 1
ATOM 771 N N . GLN A 1 93 ? -15.321 -0.057 -12.627 1.00 93.06 93 GLN A N 1
ATOM 772 C CA . GLN A 1 93 ? -15.004 -0.050 -14.050 1.00 93.06 93 GLN A CA 1
ATOM 773 C C . GLN A 1 93 ? -13.651 -0.698 -14.308 1.00 93.06 93 GLN A C 1
ATOM 775 O O . GLN A 1 93 ? -12.661 -0.364 -13.663 1.00 93.06 93 GLN A O 1
ATOM 780 N N . VAL A 1 94 ? -13.623 -1.581 -15.304 1.00 94.88 94 VAL A N 1
ATOM 781 C CA . VAL A 1 94 ? -12.404 -2.156 -15.876 1.00 94.88 94 VAL A CA 1
ATOM 782 C C . VAL A 1 94 ? -12.383 -1.777 -17.350 1.00 94.88 94 VAL A C 1
ATOM 784 O O . VAL A 1 94 ? -13.247 -2.204 -18.119 1.00 94.88 94 VAL A O 1
ATOM 787 N N . LEU A 1 95 ? -11.440 -0.922 -17.742 1.00 94.44 95 LEU A N 1
ATOM 788 C CA . LEU A 1 95 ? -11.261 -0.535 -19.137 1.00 94.44 95 LEU A CA 1
ATOM 789 C C . LEU A 1 95 ? -10.506 -1.613 -19.912 1.00 94.44 95 LEU A C 1
ATO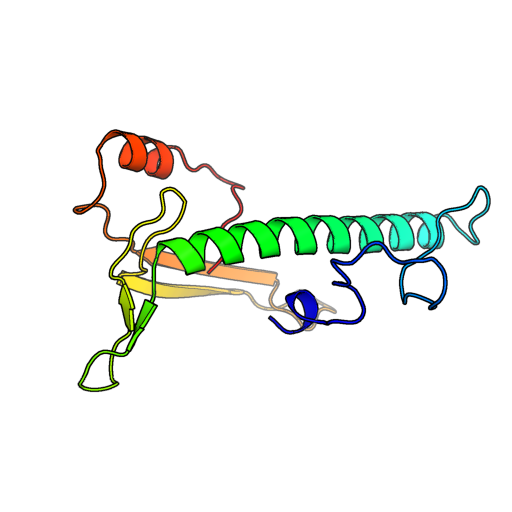M 791 O O . LEU A 1 95 ? -9.723 -2.388 -19.361 1.00 94.44 95 LEU A O 1
ATOM 795 N N . LYS A 1 96 ? -10.743 -1.643 -21.225 1.00 92.38 96 LYS A N 1
ATOM 796 C CA . LYS A 1 96 ? -10.022 -2.534 -22.135 1.00 92.38 96 LYS A CA 1
ATOM 797 C C . LYS A 1 96 ? -8.523 -2.185 -22.152 1.00 92.38 96 LYS A C 1
ATOM 799 O O . LYS A 1 96 ? -8.175 -1.028 -21.908 1.00 92.38 96 LYS A O 1
ATOM 804 N N . PRO A 1 97 ? -7.649 -3.168 -22.419 1.00 94.25 97 PRO A N 1
ATOM 805 C CA . PRO A 1 97 ? -6.226 -2.917 -22.618 1.00 94.25 97 PRO A CA 1
ATOM 806 C C . PRO A 1 97 ? -5.990 -1.985 -23.812 1.00 94.25 97 PRO A C 1
ATOM 808 O O . PRO A 1 97 ? -6.770 -1.993 -24.773 1.00 94.25 97 PRO A O 1
ATOM 811 N N . ASN A 1 98 ? -4.905 -1.212 -23.769 1.00 92.88 98 ASN A N 1
ATOM 812 C CA . ASN A 1 98 ? -4.459 -0.449 -24.930 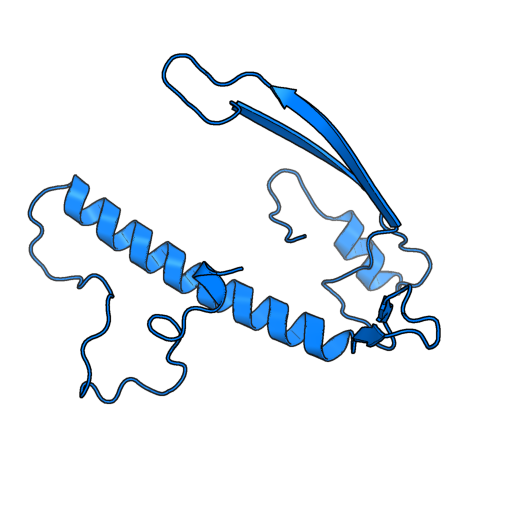1.00 92.88 98 ASN A CA 1
ATOM 813 C C . ASN A 1 98 ? -3.894 -1.386 -26.006 1.00 92.88 98 ASN A C 1
ATOM 815 O O . ASN A 1 98 ? -3.570 -2.549 -25.756 1.00 92.88 98 ASN A O 1
ATOM 819 N N . LEU A 1 99 ? -3.781 -0.886 -27.238 1.00 93.25 99 LEU A N 1
ATOM 820 C CA . LEU A 1 99 ? -3.224 -1.665 -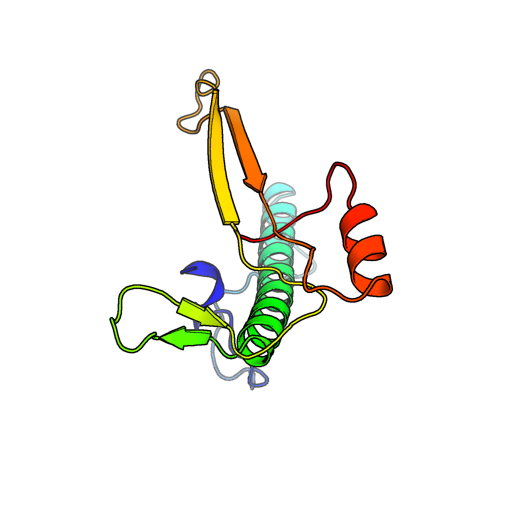28.342 1.00 93.25 99 LEU A CA 1
ATOM 821 C C . LEU A 1 99 ? -1.782 -2.084 -28.024 1.00 93.25 99 LEU A C 1
ATOM 823 O O . LEU A 1 99 ? -0.915 -1.236 -27.841 1.00 93.25 99 LEU A O 1
ATOM 827 N N . GLY A 1 100 ? -1.534 -3.395 -27.997 1.00 92.06 100 GLY A N 1
ATOM 828 C CA . GLY A 1 100 ? -0.220 -3.972 -27.696 1.00 92.06 100 GLY A CA 1
ATOM 829 C C . GLY A 1 100 ? 0.003 -4.331 -26.225 1.00 92.06 100 GLY A C 1
ATOM 830 O O . GLY A 1 100 ? 0.998 -4.983 -25.920 1.00 92.06 100 GLY A O 1
ATOM 831 N N . GLU A 1 101 ? -0.921 -3.982 -25.329 1.00 91.88 101 GLU A N 1
ATOM 832 C CA . GLU A 1 101 ? -0.851 -4.331 -23.908 1.00 91.88 101 GLU A CA 1
ATOM 833 C C . GLU A 1 101 ? -1.773 -5.515 -23.588 1.00 91.88 101 GLU A C 1
ATOM 835 O O . GLU A 1 101 ? -2.850 -5.672 -24.162 1.00 91.88 101 GLU A O 1
ATOM 840 N N . SER A 1 102 ? -1.357 -6.368 -22.649 1.00 91.12 102 SER A N 1
ATOM 841 C CA . SER A 1 102 ? -2.181 -7.475 -22.137 1.00 91.12 102 SER A CA 1
ATOM 842 C C . SER A 1 102 ? -2.928 -7.124 -20.848 1.00 91.12 102 SER A C 1
ATOM 844 O O . SER A 1 102 ? -3.730 -7.922 -20.367 1.00 91.12 102 SER A O 1
ATOM 846 N N . VAL A 1 103 ? -2.650 -5.954 -20.268 1.00 91.75 103 VAL A N 1
ATOM 847 C CA . VAL A 1 103 ? -3.195 -5.490 -18.986 1.00 91.75 103 VAL A CA 1
ATOM 848 C C . VAL A 1 103 ? -4.265 -4.418 -19.206 1.00 91.75 103 VAL A C 1
ATOM 850 O O . VAL A 1 103 ? -4.150 -3.633 -20.148 1.00 91.75 103 VAL A O 1
ATOM 853 N N . PRO A 1 104 ? -5.327 -4.371 -18.380 1.00 93.44 104 PRO A N 1
ATOM 854 C CA . PRO A 1 104 ? -6.369 -3.359 -18.524 1.00 93.44 104 PRO A CA 1
ATOM 855 C C . PRO A 1 104 ? -5.793 -1.955 -18.320 1.00 93.44 104 PRO A C 1
ATOM 857 O O . PRO A 1 104 ? -4.979 -1.743 -17.425 1.00 93.44 104 PRO A O 1
ATOM 860 N N . SER A 1 105 ? -6.256 -0.981 -19.109 1.00 92.62 105 SER A N 1
ATOM 861 C CA . SER A 1 105 ? -5.717 0.384 -19.044 1.00 92.62 105 SER A CA 1
ATOM 862 C C . SER A 1 105 ? -6.096 1.132 -17.761 1.00 92.6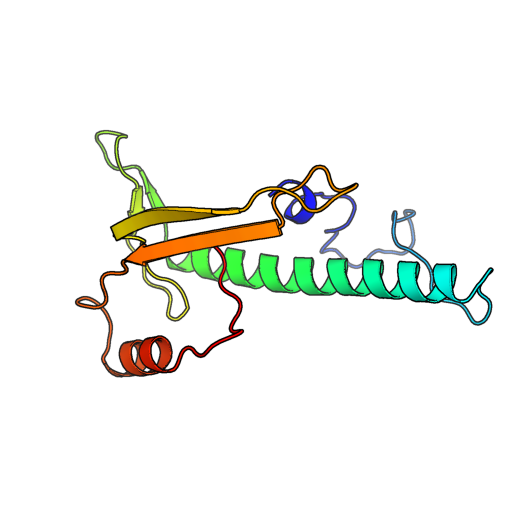2 105 SER A C 1
ATOM 864 O O . SER A 1 105 ? -5.388 2.056 -17.370 1.00 92.62 105 SER A O 1
ATOM 866 N N . LEU A 1 106 ? -7.233 0.801 -17.141 1.00 92.94 106 LEU A N 1
ATOM 867 C CA . LEU A 1 106 ? -7.709 1.455 -15.922 1.00 92.94 106 LEU A CA 1
ATOM 868 C C . LEU A 1 106 ? -8.650 0.527 -15.158 1.00 92.94 106 LEU A C 1
ATOM 870 O O . LEU A 1 106 ? -9.562 -0.062 -15.747 1.00 92.94 106 LEU A O 1
ATOM 874 N N . VAL A 1 107 ? -8.466 0.463 -13.843 1.00 94.19 107 VAL A N 1
ATOM 875 C CA . VAL A 1 107 ? -9.374 -0.210 -12.914 1.00 94.19 107 VAL A CA 1
ATOM 876 C C . VAL A 1 107 ? -9.782 0.791 -11.843 1.00 94.19 107 VAL A C 1
ATOM 878 O O . VAL A 1 107 ? -8.927 1.371 -11.182 1.00 94.19 107 VAL A O 1
ATOM 881 N N . THR A 1 108 ? -11.085 0.997 -11.667 1.00 94.25 108 THR A N 1
ATOM 882 C CA . THR A 1 108 ? -11.630 1.831 -10.589 1.00 94.25 108 THR A CA 1
ATOM 883 C C . THR A 1 108 ? -12.454 0.984 -9.627 1.00 94.25 108 THR A C 1
ATOM 885 O O . THR A 1 108 ? -13.184 0.073 -10.033 1.00 94.25 108 THR A O 1
ATOM 888 N N . ALA A 1 109 ? -12.351 1.291 -8.337 1.00 94.75 109 ALA A N 1
ATOM 889 C CA . ALA A 1 109 ? -13.090 0.626 -7.275 1.00 94.75 109 ALA A CA 1
ATOM 890 C C . ALA A 1 109 ? -13.602 1.649 -6.256 1.00 94.75 109 ALA A C 1
ATOM 892 O O . ALA A 1 109 ? -12.992 2.696 -6.043 1.00 94.75 109 ALA A O 1
ATOM 893 N N . SER A 1 110 ? -14.726 1.334 -5.623 1.00 94.00 110 SER A N 1
ATOM 894 C CA . SER A 1 110 ? -15.286 2.071 -4.498 1.00 94.00 110 SER A CA 1
ATOM 895 C C . SER A 1 110 ? -15.156 1.251 -3.223 1.00 94.00 110 SER A C 1
ATOM 897 O O . SER A 1 110 ? -15.574 0.093 -3.157 1.00 94.00 110 SER A O 1
ATOM 899 N N . ILE A 1 111 ? -14.595 1.879 -2.194 1.00 92.88 111 ILE A N 1
ATOM 900 C CA . ILE A 1 111 ? -14.420 1.302 -0.864 1.00 92.88 111 ILE A CA 1
ATOM 901 C C . ILE A 1 111 ? -15.263 2.120 0.112 1.00 92.88 111 ILE A C 1
ATOM 903 O O . ILE A 1 111 ? -15.162 3.345 0.155 1.00 92.88 111 ILE A O 1
ATOM 907 N N . ALA A 1 112 ? -16.102 1.448 0.895 1.00 92.00 112 ALA A N 1
ATOM 908 C CA . ALA A 1 112 ? -16.856 2.055 1.981 1.00 92.00 112 ALA A CA 1
ATOM 909 C C . ALA A 1 112 ? -16.230 1.664 3.320 1.00 92.00 112 ALA A C 1
ATOM 911 O O . ALA A 1 112 ? -16.075 0.479 3.623 1.00 92.00 112 ALA A O 1
ATOM 912 N N . ILE A 1 113 ? -15.908 2.671 4.128 1.00 89.25 113 ILE A N 1
ATOM 913 C CA . ILE A 1 113 ? -15.271 2.519 5.436 1.00 89.25 113 ILE A CA 1
ATOM 914 C C . ILE A 1 113 ? -16.198 3.098 6.505 1.00 89.25 113 ILE A C 1
ATOM 916 O O . ILE A 1 113 ? -16.797 4.161 6.321 1.00 89.25 113 ILE A O 1
ATOM 920 N N . ARG A 1 114 ? -16.316 2.417 7.649 1.00 85.69 114 ARG A N 1
ATOM 921 C CA . ARG A 1 114 ? -17.147 2.883 8.764 1.00 85.69 114 ARG A CA 1
ATOM 922 C C . ARG A 1 114 ? -16.319 3.683 9.771 1.00 85.69 114 ARG A C 1
ATOM 924 O O . ARG A 1 114 ? -15.619 3.118 10.601 1.00 85.69 114 ARG A O 1
ATOM 931 N N . MET A 1 115 ? -16.483 5.006 9.767 1.00 80.50 115 MET A N 1
ATOM 932 C CA . MET A 1 115 ? -15.732 5.923 10.646 1.00 80.50 115 MET A CA 1
ATOM 933 C C . MET A 1 115 ? -16.392 6.195 12.011 1.00 80.50 115 MET A C 1
ATOM 935 O O . MET A 1 115 ? -15.837 6.921 12.831 1.00 80.50 115 MET A O 1
ATOM 939 N N . ALA A 1 116 ? -17.575 5.633 12.285 1.00 74.69 116 ALA A N 1
ATOM 940 C CA . ALA A 1 116 ? -18.356 5.958 13.488 1.00 74.69 116 ALA A CA 1
ATOM 941 C C . ALA A 1 116 ? -17.653 5.604 14.815 1.00 74.69 116 ALA A C 1
ATOM 943 O O . ALA A 1 116 ? -17.948 6.202 15.843 1.00 74.69 116 ALA A O 1
ATOM 944 N N . SER A 1 117 ? -16.723 4.643 14.794 1.00 74.44 117 SER A N 1
ATOM 945 C CA . SER A 1 117 ? -15.989 4.190 15.984 1.00 74.44 117 SER A CA 1
ATOM 946 C C . SER A 1 117 ? -14.676 4.953 16.232 1.00 74.44 117 SER A C 1
ATOM 948 O O . SER A 1 117 ? -13.965 4.639 17.187 1.00 74.44 117 SER A O 1
ATOM 950 N N . MET A 1 118 ? -14.311 5.913 15.374 1.00 82.31 118 MET A N 1
ATOM 951 C CA . MET A 1 118 ? -13.025 6.613 15.445 1.00 82.31 118 MET A CA 1
ATOM 952 C C . MET A 1 118 ? -13.094 7.889 16.281 1.00 82.31 118 MET A C 1
ATOM 954 O O . MET A 1 118 ? -14.109 8.584 16.328 1.00 82.31 118 MET A O 1
ATOM 958 N N . LYS A 1 119 ? -11.961 8.240 16.900 1.00 86.62 119 LYS A N 1
ATOM 959 C CA . LYS A 1 119 ? -11.781 9.543 17.547 1.00 86.62 119 LYS A CA 1
ATOM 960 C C . LYS A 1 119 ? -11.899 10.670 16.509 1.00 86.62 119 LYS A C 1
ATOM 962 O O . LYS A 1 119 ? -11.460 10.487 15.372 1.00 86.62 119 LYS A O 1
ATOM 967 N N . PRO A 1 120 ? -12.415 11.851 16.892 1.00 87.75 120 PRO A N 1
ATOM 968 C CA . PRO A 1 120 ? -12.626 12.958 15.959 1.00 87.75 120 PRO A CA 1
ATOM 969 C C . PRO A 1 120 ? -11.329 13.469 15.315 1.00 87.75 120 PRO A C 1
ATOM 971 O O . PRO A 1 120 ? -11.362 13.928 14.180 1.00 87.75 120 PRO A O 1
ATOM 974 N N . GLU A 1 121 ? -10.192 13.373 16.006 1.00 89.44 121 GLU A N 1
ATOM 975 C CA . GLU A 1 121 ? -8.872 13.739 15.466 1.00 89.44 121 GLU A CA 1
ATOM 976 C C . GLU A 1 121 ? -8.471 12.828 14.304 1.00 89.44 121 GLU A C 1
ATOM 978 O O . GLU A 1 121 ? -8.174 13.307 13.216 1.00 89.44 121 GLU A O 1
ATOM 983 N N . ILE A 1 122 ? -8.577 11.513 14.506 1.00 88.25 122 ILE A N 1
ATOM 984 C CA . ILE A 1 122 ? -8.272 10.505 13.485 1.00 88.25 122 ILE A CA 1
ATOM 985 C C . ILE A 1 122 ? -9.235 10.660 12.307 1.00 88.25 122 ILE A C 1
ATOM 987 O O . ILE A 1 122 ? -8.815 10.649 11.159 1.00 88.25 122 ILE A O 1
ATOM 991 N N . LYS A 1 123 ? -10.525 10.890 12.576 1.00 88.19 123 LYS A N 1
ATOM 992 C CA . LYS A 1 123 ? -11.513 11.114 11.517 1.00 88.19 123 LYS A CA 1
ATOM 993 C C . LYS A 1 123 ? -11.131 12.285 10.604 1.00 88.19 123 LYS A C 1
ATOM 995 O O . LYS A 1 123 ? -11.239 12.150 9.393 1.00 88.19 123 LYS A O 1
ATOM 1000 N N . LYS A 1 124 ? -10.643 13.398 11.167 1.00 90.19 124 LYS A N 1
ATOM 1001 C CA . LYS A 1 124 ? -10.181 14.549 10.375 1.00 90.19 124 LYS A CA 1
ATOM 1002 C C . LYS A 1 124 ? -9.005 14.198 9.468 1.00 90.19 124 LYS A C 1
ATOM 1004 O O . LYS A 1 124 ? -8.931 14.729 8.371 1.00 90.19 124 LYS A O 1
ATOM 1009 N N . GLU A 1 125 ? -8.104 13.325 9.905 1.00 90.31 125 GLU A N 1
ATOM 1010 C CA . GLU A 1 125 ? -6.971 12.879 9.082 1.00 90.31 125 GLU A CA 1
ATOM 1011 C C . GLU A 1 125 ? -7.436 12.014 7.912 1.00 90.31 125 GLU A C 1
ATOM 1013 O O . GLU A 1 125 ? -7.009 12.223 6.783 1.00 90.31 125 GLU A O 1
ATOM 1018 N N . TRP A 1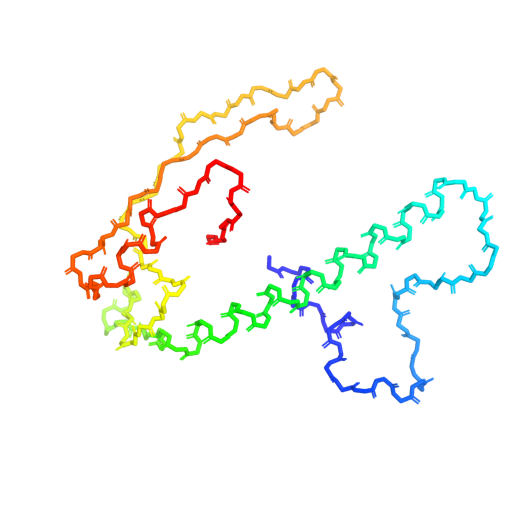 126 ? -8.384 11.107 8.154 1.00 89.94 126 TRP A N 1
ATOM 1019 C CA . TRP A 1 126 ? -8.998 10.308 7.091 1.00 89.94 126 TRP A CA 1
ATOM 1020 C C . TRP A 1 126 ? -9.827 11.154 6.112 1.00 89.94 126 TRP A C 1
ATOM 1022 O O . TRP A 1 126 ? -9.897 10.837 4.930 1.00 89.94 126 TRP A O 1
ATOM 1032 N N . GLU A 1 127 ? -10.436 12.248 6.577 1.00 88.44 127 GLU A N 1
ATOM 1033 C CA . GLU A 1 127 ? -11.133 13.225 5.726 1.00 88.44 127 GLU A CA 1
ATOM 1034 C C . GLU A 1 127 ? -10.173 14.117 4.916 1.00 88.44 127 GLU A C 1
ATOM 1036 O O . GLU A 1 127 ? -10.601 14.758 3.959 1.00 88.44 127 GLU A O 1
ATOM 1041 N N . GLN A 1 128 ? -8.888 14.172 5.283 1.00 92.56 128 GLN A N 1
ATOM 1042 C CA . GLN A 1 128 ? -7.869 14.967 4.591 1.00 92.56 128 GLN A CA 1
ATOM 1043 C C . GLN A 1 128 ? -7.204 14.238 3.421 1.00 92.56 128 GLN A C 1
ATOM 1045 O O . GLN A 1 128 ? -6.394 14.867 2.741 1.00 92.56 128 GLN A O 1
ATOM 1050 N N . ILE A 1 129 ? -7.536 12.966 3.182 1.00 90.88 129 ILE A N 1
ATOM 1051 C CA . ILE A 1 129 ? -6.994 12.171 2.073 1.00 90.88 129 ILE A CA 1
ATOM 1052 C C . ILE A 1 129 ? -7.353 12.834 0.736 1.00 90.88 129 ILE A C 1
ATOM 1054 O O . ILE A 1 129 ? -8.505 13.212 0.500 1.00 90.88 129 ILE A O 1
ATOM 1058 N N . LYS A 1 130 ? -6.356 12.988 -0.136 1.00 92.75 130 LYS A N 1
ATOM 1059 C CA . LYS A 1 130 ? -6.456 13.693 -1.419 1.00 92.75 130 LYS A CA 1
ATOM 1060 C C . LYS A 1 130 ? -6.277 12.760 -2.610 1.00 92.75 130 LYS A C 1
ATOM 1062 O O . LYS A 1 130 ? -5.911 11.593 -2.501 1.00 92.75 130 LYS A O 1
ATOM 1067 N N . GLU A 1 131 ? -6.541 13.322 -3.784 1.00 89.00 131 GLU A N 1
ATOM 1068 C CA . GLU A 1 131 ? -6.199 12.702 -5.057 1.00 89.00 131 GLU A CA 1
ATOM 1069 C C . GLU A 1 131 ? -4.685 12.434 -5.124 1.00 89.00 131 GLU A C 1
ATOM 1071 O O . GLU A 1 131 ? -3.885 13.335 -4.861 1.00 89.00 131 GLU A O 1
ATOM 1076 N N . ASN A 1 132 ? -4.320 11.209 -5.516 1.00 89.56 132 ASN A N 1
ATOM 1077 C CA . ASN A 1 132 ? -2.959 10.648 -5.578 1.00 89.56 132 ASN A CA 1
ATOM 1078 C C . ASN A 1 132 ? -2.354 10.136 -4.261 1.00 89.56 132 ASN A C 1
ATOM 1080 O O . ASN A 1 132 ? -1.217 9.663 -4.281 1.00 89.56 132 ASN A O 1
ATOM 1084 N N . ASP A 1 133 ? -3.094 10.151 -3.151 1.00 92.88 133 ASP A N 1
ATOM 1085 C CA . ASP A 1 133 ? -2.651 9.442 -1.949 1.00 92.88 133 ASP A CA 1
ATOM 1086 C C . ASP A 1 133 ? -2.729 7.922 -2.170 1.00 92.88 133 ASP A C 1
ATOM 1088 O O . ASP A 1 133 ? -3.712 7.390 -2.697 1.00 92.88 133 ASP A O 1
ATOM 1092 N N . ILE A 1 134 ? -1.670 7.215 -1.774 1.00 91.00 134 ILE A N 1
ATOM 1093 C CA . ILE A 1 134 ? -1.538 5.768 -1.962 1.00 91.00 134 ILE A CA 1
ATOM 1094 C C . ILE A 1 134 ? -2.055 5.059 -0.713 1.00 91.00 134 ILE A C 1
ATOM 1096 O O . ILE A 1 134 ? -1.614 5.334 0.400 1.00 91.00 134 ILE A O 1
ATOM 1100 N N . MET A 1 135 ? -2.971 4.114 -0.913 1.00 91.50 135 MET A N 1
ATOM 1101 C CA . MET A 1 135 ? -3.552 3.289 0.143 1.00 91.50 135 MET A CA 1
ATOM 1102 C C . MET A 1 135 ? -3.381 1.811 -0.204 1.00 91.50 135 MET A C 1
ATOM 1104 O O . MET A 1 135 ? -3.440 1.431 -1.374 1.00 91.50 135 MET A O 1
ATOM 1108 N N . PHE A 1 136 ? -3.215 0.980 0.822 1.00 90.75 136 PHE A N 1
ATOM 1109 C CA . PHE A 1 136 ? -3.089 -0.470 0.686 1.00 90.75 136 PHE A CA 1
ATOM 1110 C C . PHE A 1 136 ? -4.375 -1.161 1.151 1.00 90.75 136 PHE A C 1
ATOM 1112 O O . PHE A 1 136 ? -5.000 -0.726 2.122 1.00 90.75 136 PHE A O 1
ATOM 1119 N N . LEU A 1 137 ? -4.772 -2.210 0.425 1.00 89.81 137 LEU A N 1
ATOM 1120 C CA . LEU A 1 137 ? -5.971 -3.023 0.657 1.00 89.81 137 LEU A CA 1
ATOM 1121 C C . LEU A 1 137 ? -5.583 -4.453 1.026 1.00 89.81 137 LEU A C 1
ATOM 1123 O O . LEU A 1 137 ? -4.650 -4.976 0.374 1.00 89.81 137 LEU A O 1
#

Foldseek 3Di:
DVLLPDCLLQVPPDPPVPDDGPADDDDPDAPDPVRVVVNVVVVVVSVVSPVVSVVVVVQCVQQVWDQDPVNPDIDRPGHDLQDFDWPDKAWDDFACDDVPDPHTPDTDIDTDTDCPPDDPVSVVVVVPDDPPDDDDD

Radius of gyration: 20.25 Å; chains: 1; bounding box: 49×34×47 Å

InterPro domains:
  IPR048966 RNA helicase aquarius, beta-barrel [PF21143] (65-137)

Secondary structure (DSSP, 8-state):
-TTTT-TTT---S---S-S--SPPPP-S--SSHHHHHHHHHHHHHHHHHHHHHHHHHHHHHHH-EEE-TTSSSEEE-S--TT---EEEEEEEEEPPPPTT-SS-S-EEEEEEE--TTS-HHHHHHHHT--TT-----

Organism: NCBI:txid1487602

pLDDT: mean 85.45, std 10.68, range [48.44, 95.0]